Protein AF-A0A955YV58-F1 (afdb_monomer_lite)

Sequence (90 aa):
MSAPGSPRPLAAEHLSLLAEVLEKRAPDLMATLLPKAEANSLGREERLRLCDLVGREFAETGVGADFEPLPRGLRLEELLDRMNRPNIDP

Structure (mmCIF, N/CA/C/O backbone):
data_AF-A0A955YV58-F1
#
_entry.id   AF-A0A955YV58-F1
#
loop_
_atom_site.group_PDB
_atom_site.id
_atom_site.type_symbol
_atom_site.label_atom_id
_atom_site.label_alt_id
_atom_site.label_comp_id
_atom_site.label_asym_id
_atom_site.label_entity_id
_atom_site.label_seq_id
_atom_site.pdbx_PDB_ins_code
_atom_site.Cartn_x
_atom_site.Cartn_y
_atom_site.Cartn_z
_atom_site.occupancy
_atom_site.B_iso_or_equiv
_atom_site.auth_seq_id
_atom_site.auth_comp_id
_atom_site.auth_asym_id
_atom_site.auth_atom_id
_atom_site.pdbx_PDB_model_num
ATOM 1 N N . MET A 1 1 ? 9.946 -5.330 31.401 1.00 38.72 1 MET A N 1
ATOM 2 C CA . MET A 1 1 ? 9.342 -6.280 30.444 1.00 38.72 1 MET A CA 1
ATOM 3 C C . MET A 1 1 ? 8.613 -5.452 29.401 1.00 38.72 1 MET A C 1
ATOM 5 O O . MET A 1 1 ? 7.531 -4.962 29.691 1.00 38.72 1 MET A O 1
ATOM 9 N N . SER A 1 2 ? 9.241 -5.182 28.257 1.00 37.06 2 SER A N 1
ATOM 10 C CA . SER A 1 2 ? 8.580 -4.469 27.156 1.00 37.06 2 SER A CA 1
ATOM 11 C C . SER A 1 2 ? 7.617 -5.438 26.471 1.00 37.06 2 SER A C 1
ATOM 13 O O . SER A 1 2 ? 8.003 -6.569 26.179 1.00 37.06 2 SER A O 1
ATOM 15 N N . ALA A 1 3 ? 6.356 -5.042 26.299 1.00 42.44 3 ALA A N 1
ATOM 16 C CA . ALA A 1 3 ? 5.344 -5.870 25.650 1.00 42.44 3 ALA A CA 1
ATOM 17 C C . ALA A 1 3 ? 5.791 -6.262 24.224 1.00 42.44 3 ALA A C 1
ATOM 19 O O . ALA A 1 3 ? 6.443 -5.455 23.555 1.00 42.44 3 ALA A O 1
ATOM 20 N N . PRO A 1 4 ? 5.464 -7.474 23.741 1.00 40.97 4 PRO A N 1
ATOM 21 C CA . PRO A 1 4 ? 5.804 -7.875 22.387 1.00 40.97 4 PRO A CA 1
ATOM 22 C C . PRO A 1 4 ? 5.018 -7.026 21.380 1.00 40.97 4 PRO A C 1
ATOM 24 O O . PRO A 1 4 ? 3.810 -7.177 21.234 1.00 40.97 4 PRO A O 1
ATOM 27 N N . GLY A 1 5 ? 5.738 -6.162 20.667 1.00 51.75 5 GLY A N 1
ATOM 28 C CA . GLY A 1 5 ? 5.432 -5.804 19.288 1.00 51.75 5 GLY A CA 1
ATOM 29 C C . GLY A 1 5 ? 4.260 -4.876 19.015 1.00 51.75 5 GLY A C 1
ATOM 30 O O . GLY A 1 5 ? 3.303 -5.261 18.340 1.00 51.75 5 GLY A 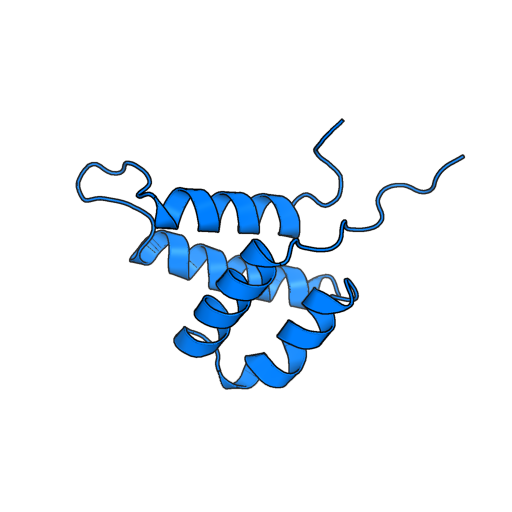O 1
ATOM 31 N N . SER A 1 6 ? 4.370 -3.626 19.454 1.00 52.88 6 SER A N 1
ATOM 32 C CA . SER A 1 6 ? 3.575 -2.557 18.851 1.00 52.88 6 SER A CA 1
ATOM 33 C C . SER A 1 6 ? 3.978 -2.406 17.378 1.00 52.88 6 SER A C 1
ATOM 35 O O . SER A 1 6 ? 5.177 -2.305 17.105 1.00 52.88 6 SER A O 1
ATOM 37 N N . PRO A 1 7 ? 3.029 -2.372 16.425 1.00 60.12 7 PRO A N 1
ATOM 38 C CA . PRO A 1 7 ? 3.349 -2.063 15.037 1.00 60.12 7 PRO A CA 1
ATOM 39 C C . PRO A 1 7 ? 4.089 -0.731 14.950 1.00 60.12 7 PRO A C 1
ATOM 41 O O . PRO A 1 7 ? 3.790 0.194 15.706 1.00 60.12 7 PRO A O 1
ATOM 44 N N . ARG A 1 8 ? 5.103 -0.646 14.087 1.00 68.94 8 ARG A N 1
ATOM 45 C CA . ARG A 1 8 ? 5.819 0.612 13.859 1.00 68.94 8 ARG A CA 1
ATOM 46 C C . ARG A 1 8 ? 4.991 1.496 12.926 1.00 68.94 8 ARG A C 1
ATOM 48 O O . ARG A 1 8 ? 4.452 0.974 11.949 1.00 68.94 8 ARG A O 1
ATOM 55 N N . PRO A 1 9 ? 4.912 2.812 13.183 1.00 83.56 9 PRO A N 1
ATOM 56 C CA . PRO A 1 9 ? 4.316 3.742 12.235 1.00 83.56 9 PRO A CA 1
ATOM 57 C C . PRO A 1 9 ? 5.010 3.664 10.871 1.00 83.56 9 PRO A C 1
ATOM 59 O O . PRO A 1 9 ? 6.234 3.532 10.798 1.00 83.56 9 PRO A O 1
ATOM 62 N N . LEU A 1 10 ? 4.229 3.764 9.796 1.00 88.62 10 LEU A N 1
ATOM 63 C CA . LEU A 1 10 ? 4.765 3.871 8.442 1.00 88.62 10 LEU A CA 1
ATOM 64 C C . LEU A 1 10 ? 5.443 5.235 8.252 1.00 88.62 10 LEU A C 1
ATOM 66 O O . LEU A 1 10 ? 4.940 6.259 8.712 1.00 88.62 10 LEU A O 1
ATOM 70 N N . ALA A 1 11 ? 6.573 5.255 7.543 1.00 91.62 11 ALA A N 1
ATOM 71 C CA . ALA A 1 11 ? 7.208 6.510 7.141 1.00 91.62 11 ALA A CA 1
ATOM 72 C C . ALA A 1 11 ? 6.364 7.247 6.082 1.00 91.62 11 ALA A C 1
ATOM 74 O O . ALA A 1 11 ? 5.542 6.640 5.395 1.00 91.62 11 ALA A O 1
ATOM 75 N N . ALA A 1 12 ? 6.595 8.551 5.901 1.00 93.50 12 ALA A N 1
ATOM 76 C CA . ALA A 1 12 ? 5.821 9.380 4.968 1.00 93.50 12 ALA A CA 1
ATOM 77 C C . ALA A 1 12 ? 5.837 8.855 3.517 1.00 93.50 12 ALA A C 1
ATOM 79 O O . ALA A 1 12 ? 4.820 8.895 2.825 1.00 93.50 12 ALA A O 1
ATOM 80 N N . GLU A 1 13 ? 6.968 8.313 3.063 1.00 94.44 13 GLU A N 1
ATOM 81 C CA . GLU A 1 13 ? 7.102 7.717 1.727 1.00 94.44 13 GLU A CA 1
ATOM 82 C C . GLU A 1 13 ? 6.268 6.437 1.555 1.00 94.44 13 GLU A C 1
ATOM 84 O O . GLU A 1 13 ? 5.701 6.206 0.487 1.00 94.44 13 GLU A O 1
ATOM 89 N N . HIS A 1 14 ? 6.139 5.648 2.625 1.00 95.31 14 HIS A N 1
ATOM 90 C CA . HIS A 1 14 ? 5.316 4.444 2.681 1.00 95.31 14 HIS A CA 1
ATOM 91 C C . HIS A 1 14 ? 3.828 4.794 2.712 1.00 95.31 14 HIS A C 1
ATOM 93 O O . HIS A 1 14 ? 3.037 4.161 2.020 1.00 95.31 14 HIS A O 1
ATOM 99 N N . LEU A 1 15 ? 3.450 5.829 3.468 1.00 96.44 15 LEU A N 1
ATOM 100 C CA . LEU A 1 15 ? 2.081 6.351 3.494 1.00 96.44 15 LEU A CA 1
ATOM 101 C C . LEU A 1 15 ? 1.667 6.916 2.133 1.00 96.44 15 LEU A C 1
ATOM 103 O O . LEU A 1 15 ? 0.563 6.644 1.672 1.00 96.44 15 LEU A O 1
ATOM 107 N N . SER A 1 16 ? 2.570 7.633 1.462 1.00 97.44 16 SER A N 1
ATOM 108 C CA . SER A 1 16 ? 2.328 8.153 0.111 1.00 97.44 16 SER A CA 1
ATOM 109 C C . SER A 1 16 ? 2.116 7.015 -0.889 1.00 97.44 16 SER A C 1
ATOM 111 O O . SER A 1 16 ? 1.141 7.019 -1.634 1.00 97.44 16 SER A O 1
ATOM 113 N N . LEU A 1 17 ? 2.970 5.986 -0.850 1.00 97.69 17 LEU A N 1
ATOM 114 C CA . LEU A 1 17 ? 2.812 4.809 -1.705 1.00 97.69 17 LEU A CA 1
ATOM 115 C C . LEU A 1 17 ? 1.520 4.038 -1.395 1.00 97.69 17 LEU A C 1
ATOM 117 O O . LEU A 1 17 ? 0.835 3.586 -2.308 1.00 97.69 17 LEU A O 1
ATOM 121 N N . LEU A 1 18 ? 1.155 3.907 -0.118 1.00 97.50 18 LEU A N 1
ATOM 122 C CA . LEU A 1 18 ? -0.102 3.286 0.291 1.00 97.50 18 LEU A CA 1
ATOM 123 C C . LEU A 1 18 ? -1.316 4.066 -0.232 1.00 97.50 18 LEU A C 1
ATOM 125 O O . LEU A 1 18 ? -2.281 3.449 -0.682 1.00 97.50 18 LEU A O 1
ATOM 129 N N . ALA A 1 19 ? -1.265 5.399 -0.198 1.00 98.12 19 ALA A N 1
ATOM 130 C CA . ALA A 1 19 ? -2.306 6.255 -0.752 1.00 98.12 19 ALA A CA 1
ATOM 131 C C . ALA A 1 19 ? -2.462 6.040 -2.266 1.00 98.12 19 ALA A C 1
ATOM 133 O O . ALA A 1 19 ? -3.583 5.816 -2.713 1.00 98.12 19 ALA A O 1
ATOM 134 N N . GLU A 1 20 ? -1.361 5.986 -3.029 1.00 98.19 20 GLU A N 1
ATOM 135 C CA . GLU A 1 20 ? -1.393 5.664 -4.468 1.00 98.19 20 GLU A CA 1
ATOM 136 C C . GLU A 1 20 ? -2.054 4.300 -4.737 1.00 98.19 20 GLU A C 1
ATOM 138 O O . GLU A 1 20 ? -2.876 4.153 -5.644 1.00 98.19 20 GLU A O 1
ATOM 143 N N . VAL A 1 21 ? -1.705 3.278 -3.943 1.00 98.12 21 VAL A N 1
ATOM 144 C CA . VAL A 1 21 ? -2.283 1.932 -4.079 1.00 98.12 21 VAL A CA 1
ATOM 145 C C . VAL A 1 21 ? -3.780 1.947 -3.778 1.00 98.12 21 VAL A C 1
ATOM 147 O O . VAL A 1 21 ? -4.557 1.335 -4.515 1.00 98.12 21 VAL A O 1
ATOM 150 N N . LEU A 1 22 ? -4.195 2.632 -2.709 1.00 98.06 22 LEU A N 1
ATOM 151 C CA . LEU A 1 22 ? -5.600 2.749 -2.324 1.00 98.06 22 LEU A CA 1
ATOM 152 C C . LEU A 1 22 ? -6.402 3.507 -3.377 1.00 98.06 22 LEU A C 1
ATOM 154 O O . LEU A 1 22 ? -7.444 3.013 -3.794 1.00 98.06 22 LEU A O 1
ATOM 158 N N . GLU A 1 23 ? -5.901 4.639 -3.860 1.00 97.75 23 GLU A N 1
ATOM 159 C CA . GLU A 1 23 ? -6.547 5.423 -4.912 1.00 97.75 23 GLU A CA 1
ATOM 160 C C . GLU A 1 23 ? -6.775 4.586 -6.180 1.00 97.75 23 GLU A C 1
ATOM 162 O O . GLU A 1 23 ? -7.871 4.593 -6.742 1.00 97.75 23 GLU A O 1
ATOM 167 N N . LYS A 1 24 ? -5.776 3.792 -6.591 1.00 97.19 24 LYS A N 1
ATOM 168 C CA . LYS A 1 24 ? -5.870 2.941 -7.784 1.00 97.19 24 LYS A CA 1
ATOM 169 C C . LYS A 1 24 ? -6.777 1.722 -7.589 1.00 97.19 24 LYS A C 1
ATOM 171 O O . LYS A 1 24 ? -7.528 1.371 -8.498 1.00 97.19 24 LYS A O 1
ATOM 176 N N . ARG A 1 25 ? -6.661 1.010 -6.461 1.00 96.12 25 ARG A N 1
ATOM 177 C CA . ARG A 1 25 ? -7.251 -0.337 -6.297 1.00 96.12 25 ARG A CA 1
ATOM 178 C C . ARG A 1 25 ? -8.517 -0.386 -5.458 1.00 96.12 25 ARG A C 1
ATOM 180 O O . ARG A 1 25 ? -9.305 -1.312 -5.636 1.00 96.12 25 ARG A O 1
ATOM 187 N N . ALA A 1 26 ? -8.682 0.537 -4.521 1.00 96.75 26 ALA A N 1
ATOM 188 C CA . ALA A 1 26 ? -9.802 0.554 -3.589 1.00 96.75 26 ALA A CA 1
ATOM 189 C C . ALA A 1 26 ? -10.077 1.988 -3.095 1.00 96.75 26 ALA A C 1
ATOM 191 O O . ALA A 1 26 ? -9.913 2.274 -1.901 1.00 96.75 26 ALA A O 1
ATOM 192 N N . PRO A 1 27 ? -10.456 2.914 -3.999 1.00 97.38 27 PRO A N 1
ATOM 193 C CA . PRO A 1 27 ? -10.643 4.325 -3.654 1.00 97.38 27 PRO A CA 1
ATOM 194 C C . PRO A 1 27 ? -11.734 4.526 -2.592 1.00 97.38 27 PRO A C 1
ATOM 196 O O . PRO A 1 27 ? -11.658 5.450 -1.785 1.00 97.38 27 PRO A O 1
ATOM 199 N N . ASP A 1 28 ? -12.709 3.617 -2.527 1.00 97.19 28 ASP A N 1
ATOM 200 C CA . ASP A 1 28 ? -13.745 3.555 -1.494 1.00 97.19 28 ASP A CA 1
ATOM 201 C C . ASP A 1 28 ? -13.175 3.327 -0.084 1.00 97.19 28 ASP A C 1
ATOM 203 O O . ASP A 1 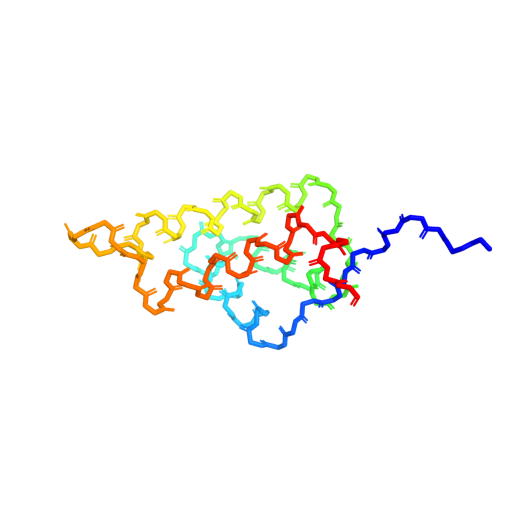28 ? -13.735 3.796 0.907 1.00 97.19 28 ASP A O 1
ATOM 207 N N . LEU A 1 29 ? -12.032 2.648 0.018 1.00 95.19 29 LEU A N 1
ATOM 208 C CA . LEU A 1 29 ? -11.365 2.374 1.287 1.00 95.19 29 LEU A CA 1
ATOM 209 C C . LEU A 1 29 ? -10.395 3.477 1.698 1.00 95.19 29 LEU A C 1
ATOM 211 O O . LEU A 1 29 ? -10.012 3.521 2.868 1.00 95.19 29 LEU A O 1
ATOM 215 N N . MET A 1 30 ? -10.015 4.375 0.786 1.00 95.50 30 MET A N 1
ATOM 216 C CA . MET A 1 30 ? -8.993 5.394 1.030 1.00 95.50 30 MET A CA 1
ATOM 217 C C . MET A 1 30 ? -9.323 6.252 2.256 1.00 95.50 30 MET A C 1
ATOM 219 O O . MET A 1 30 ? -8.507 6.367 3.168 1.00 95.50 30 MET A O 1
ATOM 223 N N . ALA A 1 31 ? -10.560 6.748 2.345 1.00 94.62 31 ALA A N 1
ATOM 224 C CA . ALA A 1 31 ? -11.021 7.582 3.458 1.00 94.62 31 ALA A CA 1
ATOM 225 C C . ALA A 1 31 ? -11.082 6.850 4.814 1.00 94.62 31 ALA A C 1
ATOM 227 O O . ALA A 1 31 ? -11.187 7.495 5.854 1.00 94.62 31 ALA A O 1
ATOM 228 N N . THR A 1 32 ? -11.033 5.513 4.821 1.00 96.12 32 THR A N 1
ATOM 229 C CA . THR A 1 32 ? -11.172 4.705 6.044 1.00 96.12 32 THR A CA 1
ATOM 230 C C . THR A 1 32 ? -9.862 4.070 6.493 1.00 96.12 32 THR A C 1
ATOM 232 O O . THR A 1 32 ? -9.573 4.056 7.688 1.00 96.12 32 THR A O 1
ATOM 235 N N . LEU A 1 33 ? -9.061 3.552 5.559 1.00 96.19 33 LEU A N 1
ATOM 236 C CA . LEU A 1 33 ? -7.842 2.809 5.867 1.00 96.19 33 LEU A CA 1
ATOM 237 C C . LEU A 1 33 ? -6.607 3.705 5.939 1.00 96.19 33 LEU A C 1
ATOM 239 O O . LEU A 1 33 ? -5.752 3.455 6.787 1.00 96.19 33 LEU A O 1
ATOM 243 N N . LEU A 1 34 ? -6.517 4.756 5.115 1.00 95.75 34 LEU A N 1
ATOM 244 C CA . LEU A 1 34 ? -5.344 5.633 5.110 1.00 95.75 34 LEU A CA 1
ATOM 245 C C . LEU A 1 34 ? -5.167 6.376 6.449 1.00 95.75 34 LEU A C 1
ATOM 247 O O . LEU A 1 34 ? -4.093 6.242 7.033 1.00 95.75 34 LEU A O 1
ATOM 251 N N . PRO A 1 35 ? -6.200 7.017 7.041 1.00 96.31 35 PRO A N 1
ATOM 252 C CA . PRO A 1 35 ? -6.042 7.679 8.341 1.00 96.31 35 PRO A CA 1
ATOM 253 C C . PRO A 1 35 ? -5.673 6.704 9.467 1.00 96.31 35 PRO A C 1
ATOM 255 O O . PRO A 1 35 ? -4.951 7.047 10.401 1.00 96.31 35 PRO A O 1
ATOM 258 N N . LYS A 1 36 ? -6.147 5.453 9.386 1.00 95.06 36 LYS A N 1
ATOM 259 C CA . LYS A 1 36 ? -5.787 4.409 10.353 1.00 95.06 36 LYS A CA 1
ATOM 260 C C . LYS A 1 36 ? -4.340 3.960 10.199 1.00 95.06 36 LYS A C 1
ATOM 262 O O . LYS A 1 36 ? -3.693 3.683 11.208 1.00 95.06 36 LYS A O 1
ATOM 267 N N . ALA A 1 37 ? -3.837 3.887 8.969 1.00 93.00 37 ALA A N 1
ATOM 268 C CA . ALA A 1 37 ? -2.435 3.604 8.691 1.00 93.00 37 ALA A CA 1
ATOM 269 C C . ALA A 1 37 ? -1.528 4.732 9.212 1.00 93.00 37 ALA A C 1
ATOM 271 O O . ALA A 1 37 ? -0.554 4.446 9.907 1.00 93.00 37 ALA A O 1
ATOM 272 N N . GLU A 1 38 ? -1.896 5.995 8.969 1.00 93.81 38 GLU A N 1
ATOM 273 C CA . GLU A 1 38 ? -1.202 7.185 9.489 1.00 93.81 38 GLU A CA 1
ATOM 274 C C . GLU A 1 38 ? -1.157 7.199 11.022 1.00 93.81 38 GLU A C 1
ATOM 276 O O . GLU A 1 38 ? -0.108 7.413 11.626 1.00 93.81 38 GLU A O 1
ATOM 281 N N . ALA A 1 39 ? -2.288 6.895 11.663 1.00 92.88 39 ALA A N 1
ATOM 282 C CA . ALA A 1 39 ? -2.398 6.801 13.115 1.00 92.88 39 ALA A CA 1
ATOM 283 C C . ALA A 1 39 ? -1.836 5.488 13.695 1.00 92.88 3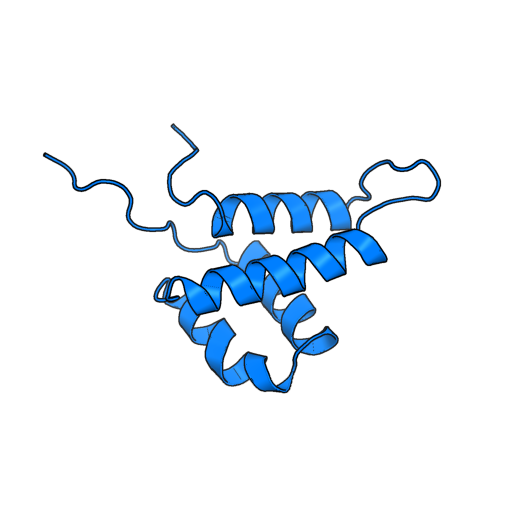9 ALA A C 1
ATOM 285 O O . ALA A 1 39 ? -1.935 5.272 14.904 1.00 92.88 39 ALA A O 1
ATOM 286 N N . ASN A 1 40 ? -1.296 4.592 12.857 1.00 89.75 40 ASN A N 1
ATOM 287 C CA . ASN A 1 40 ? -0.796 3.273 13.250 1.00 89.75 40 ASN A CA 1
ATOM 288 C C . ASN A 1 40 ? -1.804 2.465 14.105 1.00 89.75 40 ASN A C 1
ATOM 290 O O . ASN A 1 40 ? -1.458 1.795 15.078 1.00 89.75 40 ASN A O 1
ATOM 294 N N . SER A 1 41 ? -3.085 2.557 13.746 1.00 92.19 41 SER A N 1
ATOM 295 C CA . SER A 1 41 ? -4.222 2.005 14.496 1.00 92.19 41 SER A CA 1
ATOM 296 C C . SER A 1 41 ? -4.980 0.911 13.738 1.00 92.19 41 SER A C 1
ATOM 298 O O . SER A 1 41 ? -6.064 0.501 14.150 1.00 92.19 41 SER A O 1
ATOM 300 N N . LEU A 1 42 ? -4.405 0.409 12.640 1.00 90.81 42 LEU A N 1
ATOM 301 C CA . LEU A 1 42 ? -4.995 -0.667 11.847 1.00 90.81 42 LEU A CA 1
ATOM 302 C C . LEU A 1 42 ? -5.222 -1.930 12.690 1.00 90.81 42 LEU A C 1
ATOM 304 O O . LEU A 1 42 ? -4.325 -2.421 13.387 1.00 90.81 42 LEU A O 1
ATOM 308 N N . GLY A 1 43 ? -6.412 -2.504 12.565 1.00 90.00 43 GLY A N 1
ATOM 309 C CA . GLY A 1 43 ? -6.728 -3.841 13.044 1.00 90.00 43 GLY A CA 1
ATOM 310 C C . GLY A 1 43 ? -6.053 -4.932 12.206 1.00 90.00 43 GLY A C 1
ATOM 311 O O . GLY A 1 43 ? -5.454 -4.685 11.159 1.00 90.00 43 GLY A O 1
ATOM 312 N N . ARG A 1 44 ? -6.161 -6.188 12.655 1.00 88.31 44 ARG A N 1
ATOM 313 C CA . ARG A 1 44 ? -5.601 -7.340 11.926 1.00 88.31 44 ARG A CA 1
ATOM 314 C C . ARG A 1 44 ? -6.222 -7.507 10.537 1.00 88.31 44 ARG A C 1
ATOM 316 O O . ARG A 1 44 ? -5.486 -7.686 9.577 1.00 88.31 44 ARG A O 1
ATOM 323 N N . GLU A 1 45 ? -7.546 -7.457 10.435 1.00 92.00 45 GLU A N 1
ATOM 324 C CA . GLU A 1 45 ? -8.255 -7.631 9.157 1.00 92.00 45 GLU A CA 1
ATOM 325 C C . GLU A 1 45 ? -7.947 -6.499 8.176 1.00 92.00 45 GLU A C 1
ATOM 327 O O . GLU A 1 45 ? -7.724 -6.741 6.995 1.00 92.00 45 GLU A O 1
ATOM 332 N N . GLU A 1 46 ? -7.854 -5.272 8.683 1.00 94.38 46 GLU A N 1
ATOM 333 C CA . GLU A 1 46 ? -7.500 -4.092 7.896 1.00 94.38 46 GLU A CA 1
ATOM 334 C C . GLU A 1 46 ? -6.070 -4.193 7.364 1.00 94.38 46 GLU A C 1
ATOM 336 O O . GLU A 1 46 ? -5.849 -3.977 6.176 1.00 94.38 46 GLU A O 1
ATOM 341 N N . ARG A 1 47 ? -5.114 -4.613 8.206 1.00 92.69 47 ARG A N 1
ATOM 342 C CA . ARG A 1 47 ? -3.744 -4.914 7.764 1.00 92.69 47 ARG A CA 1
ATOM 343 C C . ARG A 1 47 ? -3.717 -5.985 6.682 1.00 92.69 47 ARG A C 1
ATOM 345 O O . ARG A 1 47 ? -3.094 -5.771 5.653 1.00 92.69 47 ARG A O 1
ATOM 352 N N . LEU A 1 48 ? -4.404 -7.112 6.884 1.00 91.75 48 LEU A N 1
ATOM 353 C CA . LEU A 1 48 ? -4.455 -8.187 5.886 1.00 91.75 48 LEU A CA 1
ATOM 354 C C . LEU A 1 48 ? -5.037 -7.694 4.557 1.00 91.75 48 LEU A C 1
ATOM 356 O O . LEU A 1 48 ? -4.512 -8.030 3.499 1.00 91.75 48 LEU A O 1
ATOM 360 N N . ARG A 1 49 ? -6.079 -6.859 4.611 1.00 95.06 49 ARG A N 1
ATOM 361 C CA . ARG A 1 49 ? -6.685 -6.257 3.423 1.00 95.06 49 ARG A CA 1
ATOM 362 C C . ARG A 1 49 ? -5.723 -5.310 2.706 1.00 95.06 49 ARG A C 1
ATOM 364 O O . ARG A 1 49 ? -5.629 -5.372 1.486 1.00 95.06 49 ARG A O 1
ATOM 371 N N . LEU A 1 50 ? -4.988 -4.471 3.436 1.00 95.56 50 LEU A N 1
ATOM 372 C CA . LEU A 1 50 ? -3.960 -3.611 2.844 1.00 95.56 50 LEU A CA 1
ATOM 373 C C . LEU A 1 50 ? -2.808 -4.424 2.242 1.00 95.56 50 LEU A C 1
ATOM 375 O O . LEU A 1 50 ? -2.392 -4.130 1.127 1.00 95.56 50 LEU A O 1
ATOM 379 N N . CYS A 1 51 ? -2.342 -5.477 2.920 1.00 95.38 51 CYS A N 1
ATOM 380 C CA . CYS A 1 51 ? -1.324 -6.379 2.378 1.00 95.38 51 CYS A CA 1
ATOM 381 C C . CYS A 1 51 ? -1.785 -7.049 1.077 1.00 95.38 51 CYS A C 1
ATOM 383 O O . CYS A 1 51 ? -1.006 -7.127 0.134 1.00 95.38 51 CYS A O 1
ATOM 385 N N . ASP A 1 52 ? -3.042 -7.495 0.989 1.00 96.38 52 ASP A N 1
ATOM 386 C CA . ASP A 1 52 ? -3.596 -8.055 -0.252 1.00 96.38 52 ASP A CA 1
ATOM 387 C C . ASP A 1 52 ? -3.630 -7.008 -1.380 1.00 96.38 52 ASP A C 1
ATOM 389 O O . ASP A 1 52 ? -3.194 -7.280 -2.496 1.00 96.38 52 ASP A O 1
ATOM 393 N N . LEU A 1 53 ? -4.067 -5.776 -1.095 1.00 97.44 53 LEU A N 1
ATOM 394 C CA . LEU A 1 53 ? -4.091 -4.694 -2.089 1.00 97.44 53 LEU A CA 1
ATOM 395 C C . LEU A 1 53 ? -2.688 -4.331 -2.596 1.00 97.44 53 LEU A C 1
ATOM 397 O O . LEU A 1 53 ? -2.483 -4.234 -3.808 1.00 97.44 53 LEU A O 1
ATOM 401 N N . VAL A 1 54 ? -1.723 -4.164 -1.690 1.00 97.12 54 VAL A N 1
ATOM 402 C CA . VAL A 1 54 ? -0.328 -3.858 -2.045 1.00 97.12 54 VAL A CA 1
ATOM 403 C C . VAL A 1 54 ? 0.322 -5.041 -2.766 1.00 97.12 54 VAL A C 1
ATOM 405 O O . VAL A 1 54 ? 1.002 -4.836 -3.767 1.00 97.12 54 VAL A O 1
ATOM 408 N N . GLY A 1 55 ? 0.053 -6.278 -2.342 1.00 96.38 55 GLY A N 1
ATOM 409 C CA . GLY A 1 55 ? 0.546 -7.487 -3.006 1.00 96.38 55 GLY A CA 1
ATOM 410 C C . GLY A 1 55 ? 0.039 -7.625 -4.441 1.00 96.38 55 GLY A C 1
ATOM 411 O O . GLY A 1 55 ? 0.804 -7.966 -5.342 1.00 96.38 55 GLY A O 1
ATOM 412 N N . ARG A 1 56 ? -1.227 -7.278 -4.696 1.00 96.94 56 ARG A N 1
ATOM 413 C CA . ARG A 1 56 ? -1.767 -7.217 -6.063 1.00 96.94 56 ARG A CA 1
ATOM 414 C C . ARG A 1 56 ? -1.103 -6.119 -6.893 1.00 96.94 56 ARG A C 1
ATOM 416 O O . ARG A 1 56 ? -0.840 -6.344 -8.070 1.00 96.94 56 ARG A O 1
ATOM 423 N N . GLU A 1 57 ? -0.805 -4.958 -6.304 1.00 97.50 57 GLU A N 1
ATOM 424 C CA . GLU A 1 57 ? -0.045 -3.908 -7.001 1.00 97.50 57 GLU A CA 1
ATOM 425 C C . GLU A 1 57 ? 1.369 -4.351 -7.357 1.00 97.50 57 GLU A C 1
ATOM 427 O O . GLU A 1 57 ? 1.819 -4.103 -8.478 1.00 97.50 57 GLU A O 1
ATOM 432 N N . PHE A 1 58 ? 2.040 -5.041 -6.438 1.00 96.38 58 PHE A N 1
ATOM 433 C CA . PHE A 1 58 ? 3.354 -5.619 -6.677 1.00 96.38 58 PHE A CA 1
ATOM 434 C C . PHE A 1 58 ? 3.313 -6.625 -7.832 1.00 96.38 58 PHE A C 1
ATOM 436 O O . PHE A 1 58 ? 4.115 -6.524 -8.754 1.00 96.38 58 PHE A O 1
ATOM 443 N N . ALA A 1 59 ? 2.346 -7.545 -7.838 1.00 94.62 59 ALA A N 1
ATOM 444 C CA . ALA A 1 59 ? 2.232 -8.548 -8.895 1.00 94.62 59 ALA A CA 1
ATOM 445 C C . ALA A 1 59 ? 1.981 -7.938 -10.287 1.00 94.62 59 ALA A C 1
ATOM 447 O O . ALA A 1 59 ? 2.441 -8.480 -11.286 1.00 94.62 59 ALA A O 1
ATOM 448 N N . GLU A 1 60 ? 1.255 -6.819 -10.364 1.00 95.38 60 GLU A N 1
ATOM 449 C CA . GLU A 1 60 ? 0.912 -6.178 -11.640 1.00 95.38 60 GLU A CA 1
ATOM 450 C C . GLU A 1 60 ? 1.987 -5.201 -12.139 1.00 95.38 60 GLU A C 1
ATOM 452 O O . GLU A 1 60 ? 2.180 -5.061 -13.343 1.00 95.38 60 GLU A O 1
ATOM 457 N N . THR A 1 61 ? 2.658 -4.488 -11.231 1.00 95.19 61 THR A N 1
ATOM 458 C CA . THR A 1 61 ? 3.513 -3.333 -11.586 1.00 95.19 61 THR A CA 1
ATOM 459 C C . THR A 1 61 ? 4.909 -3.372 -10.977 1.00 95.19 61 THR A C 1
ATOM 461 O O . THR A 1 61 ? 5.745 -2.520 -11.277 1.00 95.19 61 THR A O 1
ATOM 464 N N . GLY A 1 62 ? 5.151 -4.322 -10.079 1.00 94.06 62 GLY A N 1
ATOM 465 C CA . GLY A 1 62 ? 6.383 -4.435 -9.316 1.00 94.06 62 GLY A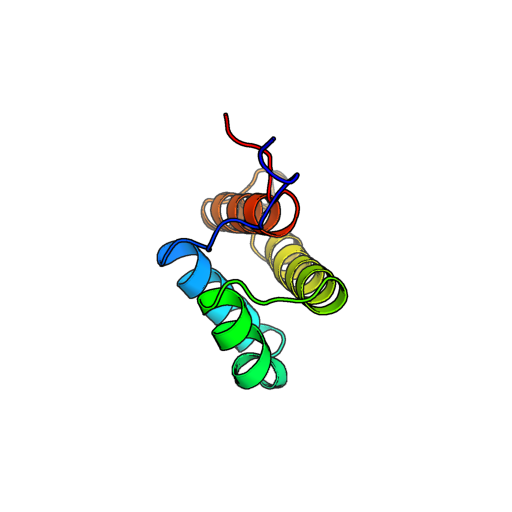 CA 1
ATOM 466 C C . GLY A 1 62 ? 7.424 -5.343 -9.952 1.00 94.06 62 GLY A C 1
ATOM 467 O O . GLY A 1 62 ? 8.576 -5.267 -9.549 1.00 94.06 62 GLY A O 1
ATOM 468 N N . VAL A 1 63 ? 7.061 -6.160 -10.941 1.00 94.44 63 VAL A N 1
ATOM 469 C CA . VAL A 1 63 ? 7.945 -7.178 -11.523 1.00 94.44 63 VAL A CA 1
ATOM 470 C C . VAL A 1 63 ? 8.120 -6.940 -13.023 1.00 94.44 63 VAL A C 1
ATOM 472 O O . VAL A 1 63 ? 7.153 -6.669 -13.737 1.00 94.44 63 VAL A O 1
ATOM 475 N N . GLY A 1 64 ? 9.367 -6.999 -13.489 1.00 92.25 64 GLY A N 1
ATOM 476 C CA . GLY A 1 64 ? 9.750 -6.852 -14.888 1.00 92.25 64 GLY A CA 1
ATOM 477 C C . GLY A 1 64 ? 9.499 -8.112 -15.719 1.00 92.25 64 GLY A C 1
ATOM 478 O O . GLY A 1 64 ? 9.123 -9.168 -15.213 1.00 92.25 64 GLY A O 1
ATOM 479 N N . ALA A 1 65 ? 9.731 -8.014 -17.030 1.00 91.88 65 ALA A N 1
ATOM 480 C CA . ALA A 1 65 ? 9.600 -9.150 -17.952 1.00 91.88 65 ALA A CA 1
ATOM 481 C C . ALA A 1 65 ? 10.627 -10.271 -17.693 1.00 91.88 65 ALA A C 1
ATOM 483 O O . ALA A 1 65 ? 10.434 -11.403 -18.126 1.00 91.88 65 ALA A O 1
ATOM 484 N N . ASP A 1 66 ? 11.712 -9.945 -16.998 1.00 93.50 66 ASP A N 1
ATOM 485 C CA . ASP A 1 66 ? 12.766 -10.844 -16.533 1.00 93.50 66 ASP A CA 1
ATOM 486 C C . ASP A 1 66 ? 12.483 -11.447 -15.150 1.00 93.50 66 ASP A C 1
ATOM 488 O O . ASP A 1 66 ? 13.325 -12.166 -14.624 1.00 93.50 66 ASP A O 1
ATOM 492 N N . PHE A 1 67 ? 11.295 -11.206 -14.586 1.00 87.00 67 PHE A N 1
ATOM 493 C CA . PHE A 1 67 ? 10.900 -11.613 -13.235 1.00 87.00 67 PHE A CA 1
ATOM 494 C C . PHE A 1 67 ? 11.683 -10.933 -12.102 1.00 87.00 67 PHE A C 1
ATOM 496 O O . PHE A 1 67 ? 11.498 -11.294 -10.940 1.00 87.00 67 PHE A O 1
ATOM 503 N N . GLU A 1 68 ? 12.485 -9.915 -12.410 1.00 93.00 68 GLU A N 1
ATOM 504 C CA . GLU A 1 68 ? 13.182 -9.119 -11.403 1.00 93.00 68 GLU A CA 1
ATOM 505 C C . GLU A 1 68 ? 12.284 -7.981 -10.886 1.00 93.00 68 GLU A C 1
ATOM 507 O O . GLU A 1 68 ? 11.458 -7.435 -11.633 1.00 93.00 68 GLU A O 1
ATOM 512 N N . PRO A 1 69 ? 12.408 -7.590 -9.606 1.00 88.38 69 PRO A N 1
ATOM 513 C CA . PRO A 1 69 ? 11.656 -6.472 -9.067 1.00 88.38 69 PRO A CA 1
ATOM 514 C C . PRO A 1 69 ? 12.111 -5.147 -9.694 1.00 88.38 69 PRO A C 1
ATOM 516 O O . PRO A 1 69 ? 13.283 -4.770 -9.683 1.00 88.38 69 PRO A O 1
ATOM 519 N N . LEU A 1 70 ? 11.144 -4.390 -10.204 1.00 95.38 70 LEU A N 1
ATOM 520 C CA . LEU A 1 70 ? 11.332 -3.017 -10.662 1.00 95.38 70 LEU A CA 1
ATOM 521 C C . LEU A 1 70 ? 11.549 -2.079 -9.460 1.00 95.38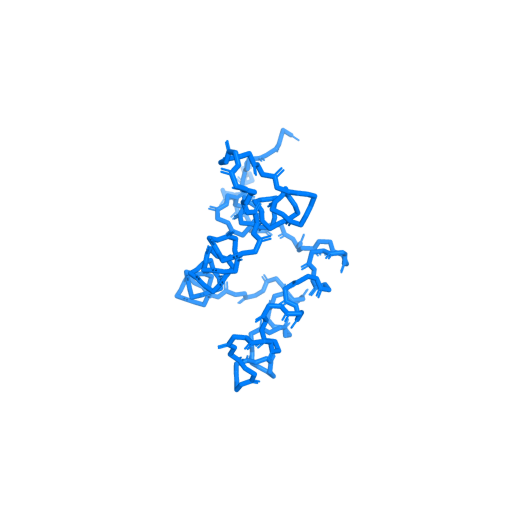 70 LEU A C 1
ATOM 523 O O . LEU A 1 70 ? 11.162 -2.416 -8.339 1.00 95.38 70 LEU A O 1
ATOM 527 N N . PRO A 1 71 ? 12.041 -0.840 -9.663 1.00 96.19 71 PRO A N 1
ATOM 528 C CA . PRO A 1 71 ? 12.179 0.130 -8.572 1.00 96.19 71 PRO A CA 1
ATOM 529 C C . PRO A 1 71 ? 10.886 0.359 -7.774 1.00 96.19 71 PRO A C 1
ATOM 531 O O . PRO A 1 71 ? 10.921 0.538 -6.559 1.00 96.19 71 PRO A O 1
ATOM 534 N N . ARG A 1 72 ? 9.721 0.318 -8.438 1.00 95.38 72 ARG A N 1
ATOM 535 C CA . ARG A 1 72 ? 8.415 0.358 -7.759 1.00 95.38 72 ARG A CA 1
ATOM 536 C C . ARG A 1 72 ? 8.145 -0.922 -6.965 1.00 95.38 72 ARG A C 1
ATOM 538 O O . ARG A 1 72 ? 7.621 -0.831 -5.861 1.00 95.38 72 ARG A O 1
ATOM 545 N N . GLY A 1 73 ? 8.514 -2.080 -7.508 1.00 96.50 73 GLY A N 1
ATOM 546 C CA . GLY A 1 73 ? 8.403 -3.375 -6.839 1.00 96.50 73 GLY A CA 1
ATOM 547 C C . GLY A 1 73 ? 9.145 -3.407 -5.514 1.00 96.50 73 GLY A C 1
ATOM 548 O O . GLY A 1 73 ? 8.533 -3.735 -4.507 1.00 96.50 73 GLY A O 1
ATOM 549 N N . LEU A 1 74 ? 10.399 -2.949 -5.489 1.00 96.56 74 LEU A N 1
ATOM 550 C CA . LEU A 1 74 ? 11.194 -2.866 -4.257 1.00 96.56 74 LEU A CA 1
ATOM 551 C C . LEU A 1 74 ? 10.500 -2.024 -3.174 1.00 96.56 74 LEU A C 1
ATOM 553 O O . LEU A 1 74 ? 10.425 -2.426 -2.018 1.00 96.56 74 LEU A O 1
ATOM 557 N N . ARG A 1 75 ? 9.917 -0.879 -3.551 1.00 96.88 75 ARG A N 1
ATOM 558 C CA . ARG A 1 75 ? 9.182 -0.017 -2.608 1.00 96.88 75 ARG A CA 1
ATOM 559 C C . ARG A 1 75 ? 7.885 -0.661 -2.104 1.00 96.88 75 ARG A C 1
ATOM 561 O O . ARG A 1 75 ? 7.503 -0.463 -0.953 1.00 96.88 75 ARG A O 1
ATOM 568 N N . LEU A 1 76 ? 7.183 -1.402 -2.962 1.00 96.38 76 LEU A N 1
ATOM 569 C CA . LEU A 1 76 ? 5.967 -2.134 -2.590 1.00 96.38 76 LEU A CA 1
ATOM 570 C C . LEU A 1 76 ? 6.289 -3.331 -1.685 1.00 96.38 76 LEU A C 1
ATOM 572 O O . LEU A 1 76 ? 5.539 -3.596 -0.750 1.00 96.38 76 LEU A O 1
ATOM 576 N N . GLU A 1 77 ? 7.401 -4.021 -1.934 1.00 94.81 77 GLU A N 1
ATOM 577 C CA . GLU A 1 77 ? 7.917 -5.091 -1.080 1.00 94.81 77 GLU A CA 1
ATOM 578 C C . GLU A 1 77 ? 8.304 -4.557 0.302 1.00 94.81 77 GLU A C 1
ATOM 580 O O . GLU A 1 77 ? 7.848 -5.096 1.309 1.00 94.81 77 GLU A O 1
ATOM 585 N N . GLU A 1 78 ? 9.035 -3.440 0.370 1.00 93.94 78 GLU A N 1
ATOM 586 C CA . GLU A 1 78 ? 9.362 -2.802 1.648 1.00 93.94 78 GLU A CA 1
ATOM 587 C C . GLU A 1 78 ? 8.092 -2.405 2.419 1.00 93.94 78 GLU A C 1
ATOM 589 O O . GLU A 1 78 ? 7.962 -2.697 3.612 1.00 93.94 78 GLU A O 1
ATOM 594 N N . LEU A 1 79 ? 7.105 -1.810 1.740 1.00 94.50 79 LEU A N 1
ATOM 595 C CA . LEU A 1 79 ? 5.811 -1.486 2.344 1.00 94.50 79 LEU A CA 1
ATOM 596 C C . LEU A 1 79 ? 5.110 -2.739 2.899 1.00 94.50 79 LEU A C 1
ATOM 598 O O . LEU A 1 79 ? 4.586 -2.706 4.017 1.00 94.50 79 LEU A O 1
ATOM 602 N N . LEU A 1 80 ? 5.110 -3.846 2.151 1.00 93.00 80 LEU A N 1
ATOM 603 C CA . LEU A 1 80 ? 4.558 -5.124 2.607 1.00 93.00 80 LEU A CA 1
ATOM 604 C C . LEU A 1 80 ? 5.282 -5.636 3.847 1.00 93.00 80 LEU A C 1
ATOM 606 O O . LEU A 1 80 ? 4.619 -6.015 4.812 1.00 93.00 80 LEU A O 1
ATOM 610 N N . ASP A 1 81 ? 6.610 -5.612 3.859 1.00 90.56 81 ASP A N 1
ATOM 611 C CA . ASP A 1 81 ? 7.395 -6.052 5.006 1.00 90.56 81 ASP A CA 1
ATOM 612 C C . ASP A 1 81 ? 7.088 -5.215 6.249 1.00 90.56 81 ASP A C 1
ATOM 614 O O . ASP A 1 81 ? 6.839 -5.776 7.317 1.00 90.56 81 ASP A O 1
ATOM 618 N N . ARG A 1 82 ? 6.979 -3.887 6.123 1.00 88.44 82 ARG A N 1
ATOM 619 C CA . ARG A 1 82 ? 6.617 -3.012 7.252 1.00 88.44 82 ARG A CA 1
ATOM 620 C C . ARG A 1 82 ? 5.210 -3.294 7.789 1.00 88.44 82 ARG A C 1
ATOM 622 O O . ARG A 1 82 ? 5.011 -3.304 9.004 1.00 88.44 82 ARG A O 1
ATOM 629 N N . MET A 1 83 ? 4.234 -3.553 6.916 1.00 87.25 83 MET A N 1
ATOM 630 C CA . MET A 1 83 ? 2.852 -3.846 7.327 1.00 87.25 83 MET A CA 1
ATOM 631 C C . MET A 1 83 ? 2.674 -5.264 7.891 1.00 87.25 83 MET A C 1
ATOM 633 O O . MET A 1 83 ? 1.870 -5.473 8.804 1.00 87.25 83 MET A O 1
ATOM 637 N N . ASN A 1 84 ? 3.404 -6.239 7.343 1.00 83.06 84 ASN A N 1
ATOM 638 C CA . ASN A 1 84 ? 3.254 -7.660 7.652 1.00 83.06 84 ASN A CA 1
ATOM 639 C C . ASN A 1 84 ? 4.185 -8.117 8.790 1.00 83.06 84 ASN A C 1
ATOM 641 O O . ASN A 1 84 ? 3.894 -9.094 9.481 1.00 83.06 84 ASN A O 1
ATOM 645 N N . ARG A 1 85 ? 5.293 -7.399 9.023 1.00 71.44 85 ARG A N 1
ATOM 646 C CA . ARG A 1 85 ? 6.293 -7.691 10.061 1.00 71.44 85 ARG A CA 1
ATOM 647 C C . ARG A 1 85 ? 6.505 -6.476 10.968 1.00 71.44 85 ARG A C 1
ATOM 649 O O . ARG A 1 85 ? 7.564 -5.853 10.930 1.00 71.44 85 ARG A O 1
ATOM 656 N N . PRO A 1 86 ? 5.566 -6.181 11.883 1.00 57.44 86 PRO A N 1
ATOM 657 C CA . PRO A 1 86 ? 5.714 -5.067 12.824 1.00 57.44 86 PRO A CA 1
ATOM 658 C C . PRO A 1 86 ? 6.971 -5.127 13.726 1.00 57.44 86 PRO A C 1
ATOM 660 O O . PRO A 1 86 ? 7.309 -4.123 14.350 1.00 57.44 86 PRO A O 1
ATOM 663 N N . ASN A 1 87 ? 7.684 -6.265 13.784 1.00 44.94 87 ASN A N 1
ATOM 664 C CA . ASN A 1 87 ? 8.732 -6.560 14.773 1.00 44.94 87 ASN A CA 1
ATOM 66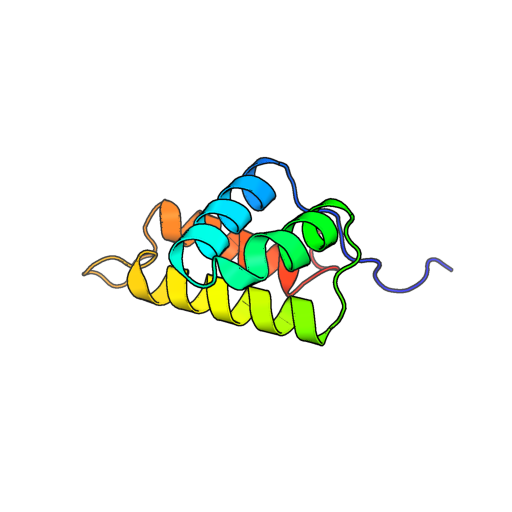5 C C . ASN A 1 87 ? 10.122 -6.910 14.211 1.00 44.94 87 ASN A C 1
ATOM 667 O O . ASN A 1 87 ? 10.976 -7.315 14.994 1.00 44.94 87 ASN A O 1
ATOM 671 N N . ILE A 1 88 ? 10.366 -6.817 12.900 1.00 39.62 88 ILE A N 1
ATOM 672 C CA . ILE A 1 88 ? 11.633 -7.285 12.306 1.00 39.62 88 ILE A CA 1
ATOM 673 C C . ILE A 1 88 ? 12.444 -6.090 11.797 1.00 39.62 88 ILE A C 1
ATOM 675 O O . ILE A 1 88 ? 12.380 -5.726 10.634 1.00 39.62 88 ILE A O 1
ATOM 679 N N . ASP A 1 89 ? 13.157 -5.452 12.717 1.00 35.69 89 ASP A N 1
ATOM 680 C CA . ASP A 1 89 ? 14.425 -4.742 12.488 1.00 35.69 89 ASP A CA 1
ATOM 681 C C . ASP A 1 89 ? 15.056 -4.565 13.885 1.00 35.69 89 ASP A C 1
ATOM 683 O O . ASP A 1 89 ? 14.295 -4.265 14.814 1.00 35.69 89 ASP A O 1
ATOM 687 N N . PRO A 1 90 ? 16.359 -4.814 14.085 1.00 45.84 90 PRO A N 1
ATOM 688 C CA . PRO A 1 90 ? 16.993 -4.833 15.408 1.00 45.84 90 PRO A CA 1
ATOM 689 C C . PRO A 1 90 ? 16.886 -3.512 16.186 1.00 45.84 90 PRO A C 1
ATOM 691 O O . PRO A 1 90 ? 16.762 -2.436 15.556 1.00 45.84 90 PRO A O 1
#

Foldseek 3Di:
DDDPFQQDQDDPLLLVLLLVLCVPQPVVCNVPLSVCSNVSNDDPVSLVVSLVSLVVVLVVPQADPVRDGDPSNVSSVVSNCSSVPSDPDD

Radius of gyration: 13.38 Å; chains: 1; bounding box: 31×21×48 Å

Secondary structure (DSSP, 8-state):
---S-PPPPPPHHHHHHHHHHHHHH-HHHHHHHHHHHHTT---HHHHHHHHHHHHHHHHHHTB-TTSPBPHHHHHHHHHHHHHH-TT---

pLDDT: mean 87.2, std 17.2, range [35.69, 98.19]